Protein AF-A0A538HBT0-F1 (afdb_monomer)

Radius of gyration: 17.0 Å; Cα contacts (8 Å, |Δi|>4): 147; chains: 1; bounding box: 38×46×40 Å

pLDDT: mean 70.36, std 21.55, range [35.84, 96.38]

Mean predicted aligned error: 13.4 Å

Structure (mmCIF, N/CA/C/O backbone):
data_AF-A0A538HBT0-F1
#
_entry.id   AF-A0A538HBT0-F1
#
loop_
_atom_site.group_PDB
_atom_site.id
_atom_site.type_symbol
_atom_site.label_atom_id
_atom_site.label_alt_id
_atom_site.label_comp_id
_atom_site.label_asym_id
_atom_site.label_entity_id
_atom_site.label_seq_id
_atom_site.pdbx_PDB_ins_code
_atom_site.Cartn_x
_atom_site.Cartn_y
_atom_site.Cartn_z
_atom_site.occupancy
_atom_site.B_iso_or_equiv
_atom_site.auth_seq_id
_atom_site.auth_comp_id
_atom_site.auth_asym_id
_atom_site.auth_atom_id
_atom_site.pdbx_PDB_model_num
ATOM 1 N N . MET A 1 1 ? 8.352 -10.380 31.129 1.00 35.84 1 MET A N 1
ATOM 2 C CA . MET A 1 1 ? 7.053 -9.823 30.693 1.00 35.84 1 MET A CA 1
ATOM 3 C C . MET A 1 1 ? 7.168 -9.480 29.216 1.00 35.84 1 MET A C 1
ATOM 5 O O . MET A 1 1 ? 7.608 -8.389 28.883 1.00 35.84 1 MET A O 1
ATOM 9 N N . GLU A 1 2 ? 6.845 -10.435 28.345 1.00 42.34 2 GLU A N 1
ATOM 10 C CA . GLU A 1 2 ? 6.637 -10.185 26.916 1.00 42.34 2 GLU A CA 1
ATOM 11 C C . GLU A 1 2 ? 5.405 -9.296 26.743 1.00 42.34 2 GLU A C 1
ATOM 13 O O . GLU A 1 2 ? 4.325 -9.643 27.222 1.00 42.34 2 GLU A O 1
ATOM 18 N N . ARG A 1 3 ? 5.546 -8.158 26.061 1.00 38.44 3 ARG A N 1
ATOM 19 C CA . ARG A 1 3 ? 4.401 -7.464 25.476 1.00 38.44 3 ARG A CA 1
ATOM 20 C C . ARG A 1 3 ? 4.745 -6.951 24.085 1.00 38.44 3 ARG A C 1
ATOM 22 O O . ARG A 1 3 ? 5.524 -6.021 23.924 1.00 38.44 3 ARG A O 1
ATOM 29 N N . SER A 1 4 ? 4.069 -7.602 23.146 1.00 38.84 4 SER A N 1
ATOM 30 C CA . SER A 1 4 ? 3.627 -7.099 21.855 1.00 38.84 4 SER A CA 1
ATOM 31 C C . SER A 1 4 ? 4.668 -7.021 20.742 1.00 38.84 4 SER A C 1
ATOM 33 O O . SER A 1 4 ? 5.431 -6.075 20.585 1.00 38.84 4 SE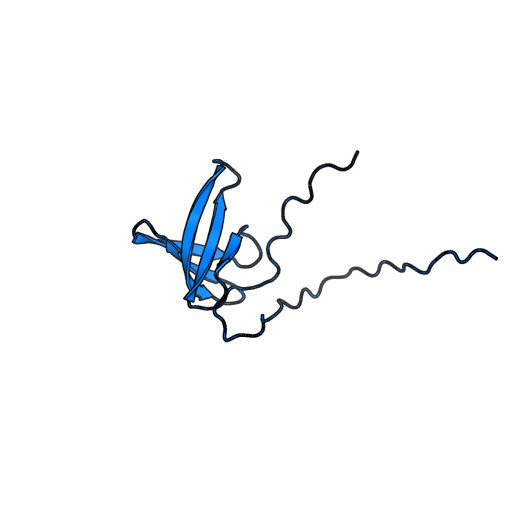R A O 1
ATOM 35 N N . ASN A 1 5 ? 4.584 -8.056 19.911 1.00 42.53 5 ASN A N 1
ATOM 36 C CA . ASN A 1 5 ? 5.093 -8.211 18.555 1.00 42.53 5 ASN A CA 1
ATOM 37 C C . ASN A 1 5 ? 4.409 -7.209 17.589 1.00 42.53 5 ASN A C 1
ATOM 39 O O . ASN A 1 5 ? 3.803 -7.595 16.588 1.00 42.53 5 ASN A O 1
ATOM 43 N N . ASP A 1 6 ? 4.411 -5.924 17.947 1.00 38.94 6 ASP A N 1
ATOM 44 C CA . ASP A 1 6 ? 3.896 -4.838 17.124 1.00 38.94 6 ASP A CA 1
ATOM 45 C C . ASP A 1 6 ? 4.953 -4.473 16.079 1.00 38.94 6 ASP A C 1
ATOM 47 O O . ASP A 1 6 ? 6.070 -4.080 16.403 1.00 38.94 6 ASP A O 1
ATOM 51 N N . ALA A 1 7 ? 4.563 -4.582 14.811 1.00 41.12 7 ALA A N 1
ATOM 52 C CA . ALA A 1 7 ? 5.347 -4.226 13.632 1.00 41.12 7 ALA A CA 1
ATOM 53 C C . ALA A 1 7 ? 6.469 -5.206 13.239 1.00 41.12 7 ALA A C 1
ATOM 55 O O . ALA A 1 7 ? 7.619 -4.820 13.037 1.00 41.12 7 ALA A O 1
ATOM 56 N N . LEU A 1 8 ? 6.085 -6.425 12.843 1.00 44.44 8 LEU A N 1
ATOM 57 C CA . LEU A 1 8 ? 6.612 -6.928 11.569 1.00 44.44 8 LEU A CA 1
ATOM 58 C C . LEU A 1 8 ? 6.102 -5.980 10.473 1.00 44.44 8 LEU A C 1
ATOM 60 O O . LEU A 1 8 ? 5.081 -6.236 9.835 1.00 44.44 8 LEU A O 1
ATOM 64 N N . ALA A 1 9 ? 6.755 -4.822 10.324 1.00 45.78 9 ALA A N 1
ATOM 65 C CA . ALA A 1 9 ? 6.611 -3.977 9.151 1.00 45.78 9 ALA A CA 1
ATOM 66 C C . ALA A 1 9 ? 6.811 -4.906 7.955 1.00 45.78 9 ALA A C 1
ATOM 68 O O . ALA A 1 9 ? 7.888 -5.481 7.797 1.00 45.78 9 ALA A O 1
ATOM 69 N N . ASN A 1 10 ? 5.723 -5.174 7.230 1.00 53.50 10 ASN A N 1
ATOM 70 C CA . ASN A 1 10 ? 5.655 -6.297 6.308 1.00 53.50 10 ASN A CA 1
ATOM 71 C C . ASN A 1 10 ? 6.850 -6.241 5.352 1.00 53.50 10 ASN A C 1
ATOM 73 O O . ASN A 1 10 ? 6.947 -5.345 4.516 1.00 53.50 10 ASN A O 1
ATOM 77 N N . ALA A 1 11 ? 7.750 -7.220 5.471 1.00 60.94 11 ALA A N 1
ATOM 78 C CA . ALA A 1 11 ? 8.936 -7.386 4.631 1.00 60.94 11 ALA A CA 1
ATOM 79 C C . ALA A 1 11 ? 8.584 -7.784 3.182 1.00 60.94 11 ALA A C 1
ATOM 81 O O . ALA A 1 11 ? 9.412 -8.323 2.449 1.00 60.94 11 ALA A O 1
ATOM 82 N N . TYR A 1 12 ? 7.333 -7.575 2.782 1.00 76.00 12 TYR A N 1
ATOM 83 C CA . TYR A 1 12 ? 6.750 -8.042 1.545 1.00 76.00 12 TYR A CA 1
ATOM 84 C C . TYR A 1 12 ? 6.045 -6.888 0.844 1.00 76.00 12 TYR A C 1
ATOM 86 O O . TYR A 1 12 ? 5.079 -6.341 1.371 1.00 76.00 12 TYR A O 1
ATOM 94 N N . ILE A 1 13 ? 6.532 -6.545 -0.350 1.00 85.50 13 ILE A N 1
ATOM 95 C CA . ILE A 1 13 ? 5.931 -5.524 -1.209 1.00 85.50 13 ILE A CA 1
ATOM 96 C C . ILE A 1 13 ? 4.698 -6.144 -1.875 1.00 85.50 13 ILE A C 1
ATOM 98 O O . ILE A 1 13 ? 4.840 -7.152 -2.573 1.00 85.50 13 ILE A O 1
ATOM 102 N N . PRO A 1 14 ? 3.500 -5.565 -1.697 1.00 88.62 14 PRO A N 1
ATOM 103 C CA . PRO A 1 14 ? 2.298 -6.086 -2.312 1.00 88.62 14 PRO A CA 1
ATOM 104 C C . PRO A 1 14 ? 2.371 -5.891 -3.825 1.00 88.62 14 PRO A C 1
ATOM 106 O O . PRO A 1 14 ? 2.937 -4.925 -4.331 1.00 88.62 14 PRO A O 1
ATOM 109 N N . SER A 1 15 ? 1.763 -6.799 -4.565 1.00 89.50 15 SER A N 1
ATOM 110 C CA . SER A 1 15 ? 1.665 -6.727 -6.015 1.00 89.50 15 SER A CA 1
ATOM 111 C C . SER A 1 15 ? 0.511 -5.827 -6.452 1.00 89.50 15 SER A C 1
ATOM 113 O O . SER A 1 15 ? -0.498 -5.662 -5.765 1.00 89.50 15 SER A O 1
ATOM 115 N N . ARG A 1 16 ? 0.621 -5.272 -7.662 1.00 91.00 16 ARG A N 1
ATOM 116 C CA . ARG A 1 16 ?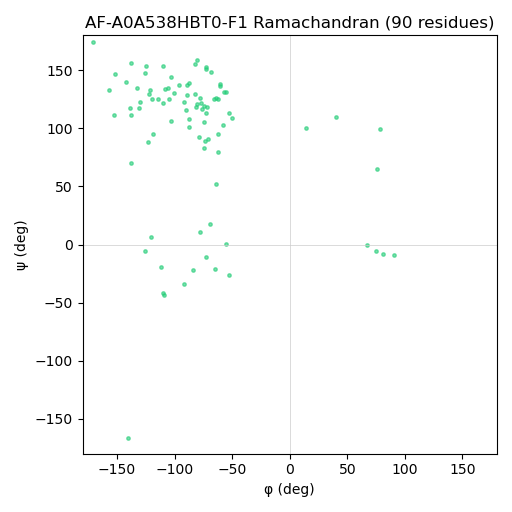 -0.481 -4.539 -8.293 1.00 91.00 16 ARG A CA 1
ATOM 117 C C . ARG A 1 16 ? -1.742 -5.409 -8.374 1.00 91.00 16 ARG A C 1
ATOM 119 O O . ARG A 1 16 ? -1.705 -6.532 -8.884 1.00 91.00 16 ARG A O 1
ATOM 126 N N . GLY A 1 17 ? -2.858 -4.836 -7.936 1.00 91.94 17 GLY A N 1
ATOM 127 C CA . GLY A 1 17 ? -4.172 -5.469 -7.867 1.00 91.94 17 GLY A CA 1
ATOM 128 C C . GLY A 1 17 ? -4.464 -6.172 -6.541 1.00 91.94 17 GLY A C 1
ATOM 129 O O . GLY A 1 17 ? -5.605 -6.557 -6.328 1.00 91.94 17 GLY A O 1
ATOM 130 N N . GLU A 1 18 ? -3.482 -6.326 -5.649 1.00 91.81 18 GLU A N 1
ATOM 131 C CA . GLU A 1 18 ? -3.730 -6.879 -4.314 1.00 91.81 18 GLU A CA 1
ATOM 132 C C . GLU A 1 18 ? -4.465 -5.877 -3.424 1.00 91.81 18 GLU A C 1
ATOM 134 O O . GLU A 1 18 ? -4.325 -4.655 -3.572 1.00 91.81 18 GLU A O 1
ATOM 139 N N . ARG A 1 19 ? -5.250 -6.402 -2.481 1.00 94.06 19 ARG A N 1
ATOM 140 C CA . ARG A 1 19 ? -6.018 -5.591 -1.536 1.00 94.06 19 ARG A CA 1
ATOM 141 C C . ARG A 1 19 ? -5.288 -5.540 -0.206 1.00 94.06 19 ARG A C 1
ATOM 143 O O . ARG A 1 19 ? -4.899 -6.576 0.339 1.00 94.06 19 ARG A O 1
ATOM 150 N N . ILE A 1 20 ? -5.121 -4.335 0.327 1.00 91.81 20 ILE A N 1
ATOM 151 C CA . ILE A 1 20 ? -4.417 -4.111 1.588 1.00 91.81 20 ILE A CA 1
ATOM 152 C C . ILE A 1 20 ? -5.281 -3.343 2.585 1.00 91.81 20 ILE A C 1
ATOM 154 O O . ILE A 1 20 ? -6.164 -2.567 2.218 1.00 91.81 20 ILE A O 1
ATOM 158 N N . GLU A 1 21 ? -4.988 -3.552 3.859 1.00 91.69 21 GLU A N 1
ATOM 159 C CA . GLU A 1 21 ? -5.516 -2.815 4.995 1.00 91.69 21 GLU A CA 1
ATOM 160 C C . GLU A 1 21 ? -4.374 -2.043 5.660 1.00 91.69 21 GLU A C 1
ATOM 162 O O . GLU A 1 21 ? -3.346 -2.610 6.029 1.00 91.69 21 GLU A O 1
ATOM 167 N N . LEU A 1 22 ? -4.553 -0.734 5.797 1.00 87.69 22 LEU A N 1
ATOM 168 C CA . LEU A 1 22 ? -3.633 0.174 6.461 1.00 87.69 22 LEU A CA 1
ATOM 169 C C . LEU A 1 22 ? -4.021 0.298 7.926 1.00 87.69 22 LEU A C 1
ATOM 171 O O . LEU A 1 22 ? -5.139 0.718 8.241 1.00 87.69 22 LEU A O 1
ATOM 175 N N . ALA A 1 23 ? -3.081 -0.019 8.812 1.00 76.19 23 ALA A N 1
ATOM 176 C CA . ALA A 1 23 ? -3.232 0.229 10.235 1.00 76.19 23 ALA A CA 1
ATOM 177 C C . ALA A 1 23 ? -2.736 1.648 10.534 1.00 76.19 23 ALA A C 1
ATOM 179 O O . ALA A 1 23 ? -1.533 1.892 10.612 1.00 76.19 23 ALA A O 1
ATOM 180 N N . LYS A 1 24 ? -3.649 2.615 10.693 1.00 70.12 24 LYS A N 1
ATOM 181 C CA . LYS A 1 24 ? -3.264 3.925 11.232 1.00 70.12 24 LYS A CA 1
ATOM 182 C C . LYS A 1 24 ? -3.125 3.807 12.746 1.00 70.12 24 LYS A C 1
ATOM 184 O O . LYS A 1 24 ? -4.101 3.985 13.474 1.00 70.12 24 LYS A O 1
ATOM 189 N N . SER A 1 25 ? -1.905 3.519 13.204 1.00 58.59 25 SER A N 1
ATOM 190 C CA . SER A 1 25 ? -1.577 3.274 14.617 1.00 58.59 25 SER A CA 1
ATOM 191 C C . SER A 1 25 ? -2.045 4.379 15.571 1.00 58.59 25 SER A C 1
ATOM 193 O O . SER A 1 25 ? -2.314 4.099 16.729 1.00 58.59 25 SER A O 1
ATOM 195 N N . ALA A 1 26 ? -2.189 5.621 15.094 1.00 61.28 26 ALA A N 1
ATOM 196 C CA . ALA A 1 26 ? -2.583 6.758 15.927 1.00 61.28 26 ALA A CA 1
ATOM 197 C C . ALA A 1 26 ? -4.101 6.916 16.139 1.00 61.28 26 ALA A C 1
ATOM 199 O O . ALA A 1 26 ? -4.508 7.578 17.085 1.00 61.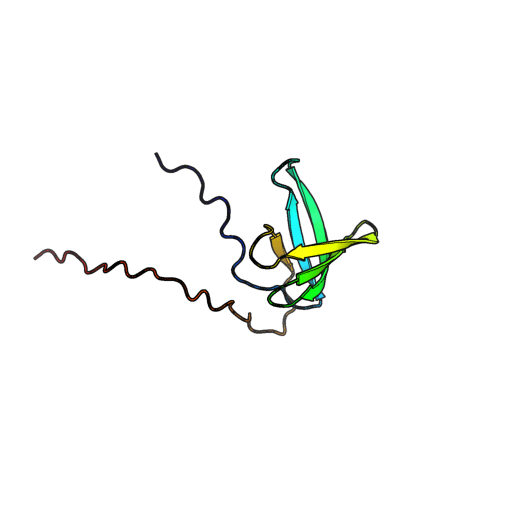28 26 ALA A O 1
ATOM 200 N N . THR A 1 27 ? -4.948 6.359 15.267 1.00 65.56 27 THR A N 1
ATOM 201 C CA . THR A 1 27 ? -6.406 6.600 15.319 1.00 65.56 27 THR A CA 1
ATOM 202 C C . THR A 1 27 ? -7.242 5.327 15.390 1.00 65.56 27 THR A C 1
ATOM 204 O O . THR A 1 27 ? -8.463 5.413 15.474 1.00 65.56 27 THR A O 1
ATOM 207 N N . GLY A 1 28 ? -6.626 4.142 15.294 1.00 68.12 28 GLY A N 1
ATOM 208 C CA . GLY A 1 28 ? -7.341 2.859 15.231 1.00 68.12 28 GLY A CA 1
ATOM 209 C C . GLY A 1 28 ? -8.161 2.662 13.948 1.00 68.12 28 GLY A C 1
ATOM 210 O O . GLY A 1 28 ? -8.766 1.609 13.749 1.00 68.12 28 GLY A O 1
ATOM 211 N N . VAL A 1 29 ? -8.163 3.648 13.046 1.00 71.94 29 VAL A N 1
ATOM 212 C CA . VAL A 1 29 ? -8.901 3.593 11.788 1.00 71.94 29 VAL A CA 1
ATOM 213 C C . VAL A 1 29 ? -8.178 2.665 10.821 1.00 71.94 29 VAL A C 1
ATOM 215 O O . VAL A 1 29 ? -7.042 2.919 10.410 1.00 71.94 29 VAL A O 1
ATOM 218 N N . ARG A 1 30 ? -8.876 1.602 10.424 1.00 80.12 30 ARG A N 1
ATOM 219 C CA . ARG A 1 30 ? -8.444 0.677 9.378 1.00 80.12 30 ARG A CA 1
ATOM 220 C C . ARG A 1 30 ? -8.960 1.171 8.040 1.00 80.12 30 ARG A C 1
ATOM 222 O O . ARG A 1 30 ? -10.167 1.235 7.823 1.00 80.12 30 ARG A O 1
ATOM 229 N N . VAL A 1 31 ? -8.046 1.540 7.150 1.00 87.50 31 VAL A N 1
ATOM 230 C CA . VAL A 1 31 ? -8.401 1.993 5.800 1.00 87.50 31 VAL A CA 1
ATOM 231 C C . VAL A 1 31 ? -8.006 0.919 4.807 1.00 87.50 31 VAL A C 1
ATOM 233 O O . VAL A 1 31 ? -6.901 0.391 4.880 1.00 87.50 31 VAL A O 1
ATOM 236 N N . ARG A 1 32 ? -8.895 0.597 3.873 1.00 92.94 32 ARG A N 1
ATOM 237 C CA . ARG A 1 32 ? -8.661 -0.425 2.854 1.00 92.94 32 ARG A CA 1
ATOM 238 C C . ARG A 1 32 ? -8.507 0.193 1.477 1.00 92.94 32 ARG A C 1
ATOM 240 O O . ARG A 1 32 ? -9.014 1.286 1.206 1.00 92.94 32 ARG A O 1
ATOM 247 N N . GLY A 1 33 ? -7.786 -0.514 0.621 1.00 94.12 33 GLY A N 1
ATOM 248 C CA . GLY A 1 33 ? -7.613 -0.116 -0.762 1.00 94.12 33 GLY A CA 1
ATOM 249 C C . GLY A 1 33 ? -6.929 -1.173 -1.610 1.00 94.12 33 GLY A C 1
ATOM 250 O O . GLY A 1 33 ? -6.471 -2.204 -1.117 1.00 94.12 33 GLY A O 1
ATOM 251 N N . THR A 1 34 ? -6.866 -0.885 -2.902 1.00 95.81 34 THR A N 1
ATOM 252 C CA . THR A 1 34 ? -6.249 -1.737 -3.918 1.00 95.81 34 THR A CA 1
ATOM 253 C C . THR A 1 34 ? -4.921 -1.137 -4.352 1.00 95.81 34 THR A C 1
ATOM 255 O O . THR A 1 34 ? -4.830 0.064 -4.621 1.00 95.81 34 THR A O 1
ATOM 258 N N . VAL A 1 35 ? -3.886 -1.964 -4.442 1.00 94.19 35 VAL A N 1
ATOM 259 C CA . VAL A 1 35 ? -2.557 -1.536 -4.880 1.00 94.19 35 VAL A CA 1
ATOM 260 C C . VAL A 1 35 ? -2.580 -1.253 -6.375 1.00 94.19 35 VAL A C 1
ATOM 262 O O . VAL A 1 35 ? -2.839 -2.133 -7.195 1.00 94.19 35 VAL A O 1
ATOM 265 N N . PHE A 1 36 ? -2.295 -0.0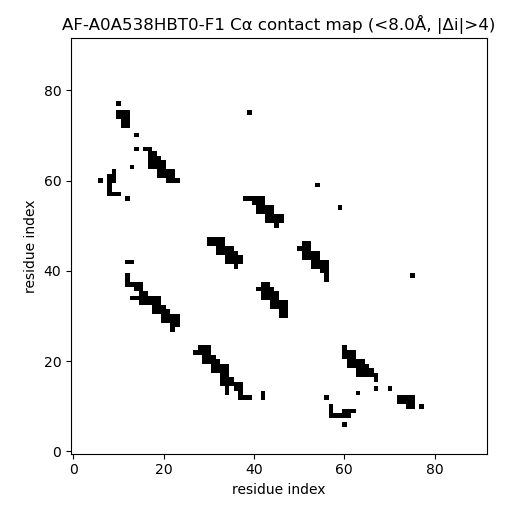09 -6.742 1.00 94.31 36 PHE A N 1
ATOM 266 C CA . PHE A 1 36 ? -2.211 0.426 -8.131 1.00 94.31 36 PHE A CA 1
ATOM 267 C C . PHE A 1 36 ? -0.781 0.323 -8.678 1.00 94.31 36 PHE A C 1
ATOM 269 O O . PHE A 1 36 ? -0.592 -0.008 -9.848 1.00 94.31 36 PHE A O 1
ATOM 276 N N . TYR A 1 37 ? 0.217 0.557 -7.825 1.00 92.69 37 TYR A N 1
ATOM 277 C CA . TYR A 1 37 ? 1.645 0.462 -8.131 1.00 92.69 37 TYR A CA 1
ATOM 278 C C . TYR A 1 37 ? 2.421 0.115 -6.858 1.00 92.69 37 TYR A C 1
ATOM 280 O O . TYR A 1 37 ? 2.020 0.544 -5.776 1.00 92.69 37 TYR A O 1
ATOM 288 N N . ALA A 1 38 ? 3.512 -0.640 -6.973 1.00 90.88 38 ALA A N 1
ATOM 289 C CA . ALA A 1 38 ? 4.370 -0.960 -5.840 1.00 90.88 38 ALA A CA 1
ATOM 290 C C . ALA A 1 38 ? 5.793 -1.322 -6.281 1.00 90.88 38 ALA A C 1
ATOM 292 O O . ALA A 1 38 ? 5.978 -2.150 -7.176 1.00 90.88 38 ALA A O 1
ATOM 293 N N . ASP A 1 39 ? 6.778 -0.734 -5.609 1.00 88.69 39 ASP A N 1
ATOM 294 C CA . ASP A 1 39 ? 8.194 -1.082 -5.701 1.00 88.69 39 ASP A CA 1
ATOM 295 C C . ASP A 1 39 ? 8.869 -1.019 -4.312 1.00 88.69 39 ASP A C 1
ATOM 297 O O . ASP A 1 39 ? 8.203 -0.999 -3.274 1.00 88.69 39 ASP A O 1
ATOM 301 N N . GLN A 1 40 ? 10.205 -1.040 -4.285 1.00 85.25 40 GLN A N 1
ATOM 302 C CA . GLN A 1 40 ? 11.004 -1.006 -3.054 1.00 85.25 40 GLN A CA 1
ATOM 303 C C . GLN A 1 40 ? 11.032 0.361 -2.352 1.00 85.25 40 GLN A C 1
ATOM 305 O O . GLN A 1 40 ? 11.506 0.449 -1.223 1.00 85.25 40 GLN A O 1
ATOM 310 N N . LEU A 1 41 ? 10.547 1.424 -2.993 1.00 87.50 41 LEU A N 1
ATOM 311 C CA . LEU A 1 41 ? 10.551 2.791 -2.476 1.00 87.50 41 LEU A CA 1
ATOM 312 C C . LEU A 1 41 ? 9.138 3.255 -2.113 1.00 87.50 41 LEU A C 1
ATOM 314 O O . LEU A 1 41 ? 8.931 3.867 -1.061 1.00 87.50 41 LEU A O 1
ATOM 318 N N . GLN A 1 42 ? 8.164 2.964 -2.973 1.00 90.31 42 GLN A N 1
ATOM 319 C CA . GLN A 1 42 ? 6.825 3.522 -2.927 1.00 90.31 42 GLN A CA 1
ATOM 320 C C . GLN A 1 42 ? 5.751 2.494 -3.294 1.00 90.31 42 GLN A C 1
ATOM 322 O O . GLN A 1 42 ? 5.853 1.735 -4.255 1.00 90.31 42 GLN A O 1
ATOM 327 N N . ILE A 1 43 ? 4.647 2.546 -2.552 1.00 91.44 43 ILE A N 1
ATOM 328 C CA . ILE A 1 43 ? 3.416 1.812 -2.829 1.00 91.44 43 ILE A CA 1
ATOM 329 C C . ILE A 1 43 ? 2.302 2.841 -3.025 1.00 91.44 43 ILE A C 1
ATOM 331 O O . ILE A 1 43 ? 2.075 3.696 -2.170 1.00 91.44 43 ILE A O 1
ATOM 335 N N . LEU A 1 44 ? 1.606 2.780 -4.158 1.00 94.75 44 LEU A N 1
ATOM 336 C CA . LEU A 1 44 ? 0.439 3.609 -4.452 1.00 94.75 44 LEU A CA 1
ATOM 337 C C . LEU A 1 44 ? -0.825 2.771 -4.332 1.00 94.75 44 LEU A C 1
ATOM 339 O O . LEU A 1 44 ? -0.984 1.746 -4.997 1.00 94.75 44 LEU A O 1
ATOM 343 N N . VAL A 1 45 ? -1.747 3.249 -3.508 1.00 94.69 45 VAL A N 1
ATOM 344 C CA . VAL A 1 45 ? -2.980 2.552 -3.158 1.00 94.69 45 VAL A CA 1
ATOM 345 C C . VAL A 1 45 ? -4.165 3.428 -3.521 1.00 94.69 45 VAL A C 1
ATOM 347 O O . VAL A 1 45 ? -4.226 4.595 -3.132 1.00 94.69 45 VAL A O 1
ATOM 350 N N . LYS A 1 46 ? -5.132 2.860 -4.239 1.00 96.38 46 LYS A N 1
ATOM 351 C CA . LYS A 1 46 ? -6.456 3.452 -4.414 1.00 96.38 46 LYS A CA 1
ATOM 352 C C . LYS A 1 46 ? -7.328 2.987 -3.254 1.00 96.38 46 LYS A C 1
ATOM 354 O O . LYS A 1 46 ? -7.667 1.810 -3.167 1.00 96.38 46 LYS A O 1
ATOM 359 N N . LEU A 1 47 ? -7.624 3.897 -2.338 1.00 93.88 47 LEU A N 1
ATOM 360 C CA . LEU A 1 47 ? -8.457 3.633 -1.174 1.00 93.88 47 LEU A CA 1
ATOM 361 C C . LEU A 1 47 ? -9.923 3.489 -1.592 1.00 93.88 47 LEU A C 1
ATOM 363 O O . LEU A 1 47 ? -10.366 4.104 -2.565 1.00 93.88 47 LEU A O 1
ATOM 367 N N . ASP A 1 48 ? -10.689 2.731 -0.812 1.00 92.06 48 ASP A N 1
ATOM 368 C CA . ASP A 1 48 ? -12.109 2.479 -1.098 1.00 92.06 48 ASP A CA 1
ATOM 369 C C . ASP A 1 48 ? -12.971 3.755 -1.026 1.00 92.06 48 ASP A C 1
ATOM 371 O O . ASP A 1 48 ? -14.023 3.836 -1.647 1.00 92.06 48 ASP A O 1
ATOM 375 N N . ASN A 1 49 ? -12.500 4.794 -0.329 1.00 88.50 49 ASN A N 1
ATOM 376 C CA . ASN A 1 49 ? -13.141 6.115 -0.295 1.00 88.50 49 ASN A CA 1
ATOM 377 C C . ASN A 1 49 ? -12.862 6.970 -1.551 1.00 88.50 49 ASN A C 1
ATOM 379 O O . ASN A 1 49 ? -13.089 8.178 -1.543 1.00 88.50 49 ASN A O 1
ATOM 383 N N . GLY A 1 50 ? -12.290 6.376 -2.600 1.00 90.50 50 GLY A N 1
ATOM 384 C CA . GLY A 1 50 ? -11.977 7.042 -3.862 1.00 90.50 50 GLY A CA 1
ATOM 385 C C . GLY A 1 50 ? -10.680 7.856 -3.856 1.00 90.50 50 GLY A C 1
ATOM 386 O O . GLY A 1 50 ? -10.230 8.277 -4.925 1.00 90.50 50 GLY A O 1
ATOM 387 N N . ARG A 1 51 ? -10.024 8.051 -2.707 1.00 91.81 51 ARG A N 1
ATOM 388 C CA . ARG A 1 51 ? -8.736 8.759 -2.628 1.00 91.81 51 ARG A CA 1
ATOM 389 C C . ARG A 1 51 ? -7.576 7.848 -3.014 1.00 91.81 51 ARG A C 1
ATOM 391 O O . ARG A 1 51 ? -7.664 6.628 -2.926 1.00 91.81 51 ARG A O 1
ATOM 398 N N . SER A 1 52 ? -6.462 8.453 -3.398 1.00 92.94 52 SER A N 1
ATOM 399 C CA . SER A 1 52 ? -5.191 7.748 -3.557 1.00 92.94 52 SER A CA 1
ATOM 400 C C . SER A 1 52 ? -4.286 8.051 -2.369 1.00 92.94 52 SER A C 1
ATOM 402 O O . SER A 1 52 ? -4.292 9.170 -1.851 1.00 92.94 52 SER A O 1
ATOM 404 N N . GLN A 1 53 ? -3.507 7.066 -1.939 1.00 91.44 53 GLN A N 1
ATOM 405 C CA . GLN A 1 53 ? -2.520 7.222 -0.881 1.00 91.44 53 GLN A CA 1
ATOM 406 C C . GLN A 1 53 ? -1.191 6.610 -1.314 1.00 91.44 53 GLN A C 1
ATOM 408 O O . GLN A 1 53 ? -1.149 5.505 -1.852 1.00 91.44 53 GLN A O 1
ATOM 413 N N . SER A 1 54 ? -0.114 7.350 -1.067 1.00 91.62 54 SER A N 1
ATOM 414 C CA . SER A 1 54 ? 1.249 6.860 -1.209 1.00 91.62 54 SER A CA 1
ATOM 415 C C . SER A 1 54 ? 1.767 6.388 0.142 1.00 91.62 54 SER A C 1
ATOM 417 O O . SER A 1 54 ? 1.526 7.050 1.152 1.00 91.62 54 SER A O 1
ATOM 419 N N . LEU A 1 55 ? 2.454 5.251 0.137 1.00 88.69 55 LEU A N 1
ATOM 420 C CA . LEU A 1 55 ? 3.105 4.655 1.293 1.00 88.69 55 LEU A CA 1
ATOM 421 C C . LEU A 1 55 ? 4.574 4.414 0.963 1.00 88.69 55 LEU A C 1
ATOM 423 O O . LEU A 1 55 ? 4.888 4.082 -0.184 1.00 88.69 55 LEU A O 1
ATOM 427 N N . ARG A 1 56 ? 5.470 4.519 1.945 1.00 85.94 56 ARG A N 1
ATOM 428 C CA . ARG A 1 56 ? 6.854 4.066 1.784 1.00 85.94 56 ARG A CA 1
ATOM 429 C C . ARG A 1 56 ? 6.977 2.597 2.175 1.00 85.94 56 ARG A C 1
ATOM 431 O O . ARG A 1 56 ? 6.562 2.174 3.258 1.00 85.94 56 ARG A O 1
ATOM 438 N N . ALA A 1 57 ? 7.576 1.810 1.287 1.00 81.19 57 ALA A N 1
ATOM 439 C CA . ALA A 1 57 ? 7.837 0.404 1.560 1.00 81.19 57 ALA A CA 1
ATOM 440 C C . ALA A 1 57 ? 8.756 0.259 2.791 1.00 81.19 57 ALA A C 1
ATOM 442 O O . ALA A 1 57 ? 9.712 1.015 2.961 1.00 81.19 57 ALA A O 1
ATOM 443 N N . GLY A 1 58 ? 8.429 -0.678 3.685 1.00 76.88 58 GLY A N 1
ATOM 444 C CA . GLY A 1 58 ? 9.199 -0.953 4.905 1.00 76.88 58 GLY A CA 1
ATOM 445 C C . GLY A 1 58 ? 9.049 0.060 6.050 1.00 76.88 58 GLY A C 1
ATOM 446 O O . GLY A 1 58 ? 9.578 -0.194 7.129 1.00 76.88 58 GLY A O 1
ATOM 447 N N . ARG A 1 59 ? 8.330 1.180 5.863 1.00 78.19 59 ARG A N 1
ATOM 448 C CA . ARG A 1 59 ? 8.103 2.186 6.920 1.00 78.19 59 ARG A CA 1
ATOM 449 C C . ARG A 1 59 ? 6.659 2.215 7.411 1.00 78.19 59 ARG A C 1
ATOM 451 O O . ARG A 1 59 ? 6.430 2.324 8.613 1.00 78.19 59 ARG A O 1
ATOM 458 N N . GLU A 1 60 ? 5.689 2.124 6.506 1.00 79.88 60 GLU A N 1
ATOM 459 C CA . GLU A 1 60 ? 4.278 2.064 6.881 1.00 79.88 60 GLU A CA 1
ATOM 460 C C . GLU A 1 60 ? 3.809 0.632 7.152 1.00 79.88 60 GLU A C 1
ATOM 462 O O . GLU A 1 60 ? 4.109 -0.302 6.408 1.00 79.88 60 GLU A O 1
ATO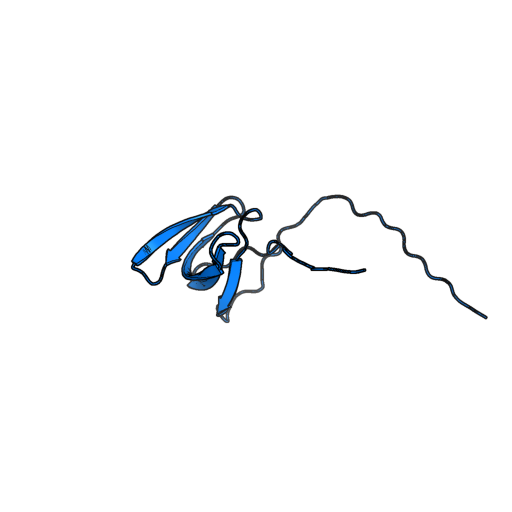M 467 N N . ALA A 1 61 ? 3.001 0.476 8.202 1.00 80.56 61 ALA A N 1
ATOM 468 C CA . ALA A 1 61 ? 2.349 -0.784 8.523 1.00 80.56 61 ALA A CA 1
ATOM 469 C C . ALA A 1 61 ? 1.089 -0.976 7.664 1.00 80.56 61 ALA A C 1
ATOM 471 O O . ALA A 1 61 ? 0.115 -0.222 7.751 1.00 80.56 61 ALA A O 1
ATOM 472 N N . TYR A 1 62 ? 1.096 -2.030 6.857 1.00 85.62 62 TYR A N 1
ATOM 473 C CA . TYR A 1 62 ? -0.066 -2.505 6.115 1.00 85.62 62 TYR A CA 1
ATOM 474 C C . TYR A 1 62 ? -0.133 -4.022 6.178 1.00 85.62 62 TYR A C 1
ATOM 476 O O . TYR A 1 62 ? 0.885 -4.688 6.353 1.00 85.62 62 TYR A O 1
ATOM 484 N N . ARG A 1 63 ? -1.328 -4.575 5.997 1.00 86.81 63 ARG A N 1
ATOM 485 C CA . ARG A 1 63 ? -1.578 -6.011 5.888 1.00 86.81 63 ARG A CA 1
ATOM 486 C C . ARG A 1 63 ? -2.240 -6.305 4.554 1.00 86.81 63 ARG A C 1
ATOM 488 O O . ARG A 1 63 ? -3.208 -5.646 4.197 1.00 86.81 63 ARG A O 1
ATOM 495 N N . ILE A 1 64 ? -1.756 -7.309 3.839 1.00 88.25 64 ILE A N 1
ATOM 496 C CA . ILE A 1 64 ? -2.431 -7.799 2.635 1.00 88.25 64 ILE A CA 1
ATOM 497 C C . ILE A 1 64 ? -3.604 -8.669 3.077 1.00 88.25 64 ILE A C 1
ATOM 499 O O . ILE A 1 64 ? -3.437 -9.570 3.899 1.00 88.25 64 ILE A O 1
ATOM 503 N N . ILE A 1 65 ? -4.794 -8.344 2.583 1.00 90.00 65 ILE A N 1
ATOM 504 C CA . ILE A 1 65 ? -6.049 -9.020 2.933 1.00 90.00 65 ILE A CA 1
ATOM 505 C C . ILE A 1 65 ? -6.623 -9.813 1.759 1.00 90.00 65 ILE A C 1
ATOM 507 O O . ILE A 1 65 ? -7.411 -10.727 1.978 1.00 90.00 65 ILE A O 1
ATOM 511 N N . GLU A 1 66 ? -6.199 -9.509 0.531 1.00 89.00 66 GLU A N 1
ATOM 512 C CA . GLU A 1 66 ? -6.545 -10.286 -0.654 1.00 89.00 66 GLU A CA 1
ATOM 513 C C . GLU A 1 66 ? -5.323 -10.418 -1.558 1.00 89.00 66 GLU A C 1
ATOM 515 O O . GLU A 1 66 ? -4.786 -9.425 -2.059 1.00 89.00 66 GLU A O 1
ATOM 520 N N . TYR A 1 67 ? -4.887 -11.662 -1.741 1.00 80.88 67 TYR A N 1
ATOM 521 C CA . TYR A 1 67 ? -3.751 -12.009 -2.584 1.00 80.88 67 TYR A CA 1
ATOM 522 C C . TYR A 1 67 ? -4.213 -12.248 -4.012 1.00 80.88 67 TYR A C 1
ATOM 524 O O . TYR A 1 67 ? -5.193 -12.960 -4.262 1.00 80.88 67 TYR A O 1
ATOM 532 N N . ARG A 1 68 ? -3.45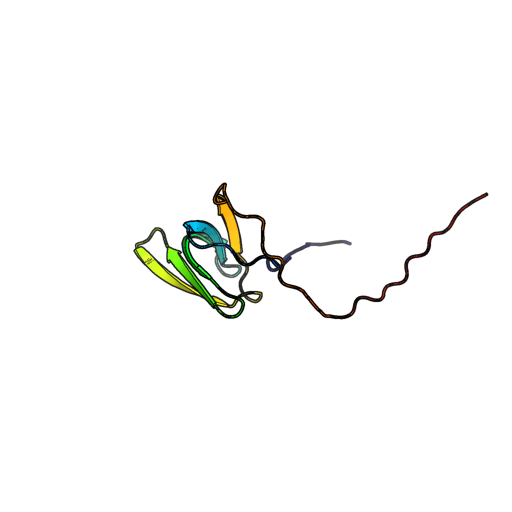9 -11.723 -4.975 1.00 76.25 68 ARG A N 1
ATOM 533 C CA . ARG A 1 68 ? -3.704 -12.039 -6.378 1.00 76.25 68 ARG A CA 1
ATOM 534 C C . ARG A 1 68 ? -3.168 -13.448 -6.639 1.00 76.25 68 ARG A C 1
ATOM 536 O O . ARG A 1 68 ? -1.969 -13.679 -6.533 1.00 76.25 68 ARG A O 1
ATOM 543 N N . ARG A 1 69 ? -4.052 -14.387 -7.000 1.00 59.19 69 ARG A N 1
ATOM 544 C CA . ARG A 1 69 ? -3.801 -15.846 -7.117 1.00 59.19 69 ARG A CA 1
ATOM 545 C C . ARG A 1 69 ? -2.649 -16.294 -8.043 1.00 59.19 69 ARG A C 1
ATOM 547 O O . ARG A 1 69 ? -2.425 -17.491 -8.166 1.00 59.19 69 ARG A O 1
ATOM 554 N N . THR A 1 70 ? -1.916 -15.395 -8.693 1.00 50.31 70 THR A N 1
ATOM 555 C CA . THR A 1 70 ? -0.948 -15.736 -9.748 1.00 50.31 70 THR A CA 1
ATOM 556 C C . THR A 1 70 ? 0.503 -15.327 -9.495 1.00 50.31 70 THR A C 1
ATOM 558 O O . THR A 1 70 ? 1.319 -15.527 -10.388 1.00 50.31 70 THR A O 1
ATOM 561 N N . HIS A 1 71 ? 0.887 -14.810 -8.323 1.00 47.50 71 HIS A N 1
ATOM 562 C CA . HIS A 1 71 ? 2.276 -14.376 -8.114 1.00 47.50 71 HIS A CA 1
ATOM 563 C C . HIS A 1 71 ? 2.921 -14.916 -6.834 1.00 47.50 71 HIS A C 1
ATOM 565 O O . HIS A 1 71 ? 2.457 -14.670 -5.725 1.00 47.50 71 HIS A O 1
ATOM 571 N N . ARG A 1 72 ? 4.050 -15.624 -7.007 1.00 49.16 72 ARG A N 1
ATOM 572 C CA . ARG A 1 72 ? 4.998 -15.927 -5.927 1.00 49.16 72 ARG A CA 1
ATOM 573 C C . ARG A 1 72 ? 5.456 -14.601 -5.295 1.00 49.16 72 ARG A C 1
ATOM 575 O O . ARG A 1 72 ? 5.866 -13.710 -6.046 1.00 49.16 72 ARG A O 1
ATOM 582 N N . PRO A 1 73 ? 5.426 -14.464 -3.961 1.00 49.19 73 PRO A N 1
ATOM 583 C CA . PRO A 1 73 ? 5.825 -13.232 -3.298 1.00 49.19 73 PRO A CA 1
ATOM 584 C C . PRO A 1 73 ? 7.307 -12.922 -3.562 1.00 49.19 73 PRO A C 1
ATOM 586 O O . PRO A 1 73 ? 8.175 -13.758 -3.311 1.00 49.19 73 PRO A O 1
ATOM 589 N N . ARG A 1 74 ? 7.617 -11.720 -4.073 1.00 52.69 74 ARG A N 1
ATOM 590 C CA . ARG A 1 74 ? 8.989 -11.189 -4.099 1.00 52.69 74 ARG A CA 1
ATOM 591 C C . ARG A 1 74 ? 9.366 -10.749 -2.683 1.00 52.69 74 ARG A C 1
ATOM 593 O O . ARG A 1 74 ? 8.869 -9.732 -2.204 1.00 52.69 74 ARG A O 1
ATOM 600 N N . LEU A 1 75 ? 10.211 -11.533 -2.012 1.00 54.97 75 LEU A N 1
ATOM 601 C CA . LEU A 1 75 ? 10.809 -11.138 -0.736 1.00 54.97 75 LEU A CA 1
ATOM 602 C C . LEU A 1 75 ? 11.633 -9.859 -0.918 1.00 54.97 75 LEU A C 1
ATOM 604 O O . LEU A 1 75 ? 12.399 -9.741 -1.875 1.00 54.97 75 LEU A O 1
ATOM 608 N N . ILE A 1 76 ? 11.522 -8.932 0.032 1.00 51.59 76 ILE A N 1
ATOM 609 C CA . ILE A 1 76 ? 12.542 -7.904 0.220 1.00 51.59 76 ILE A CA 1
ATOM 610 C C . ILE A 1 76 ? 13.749 -8.618 0.845 1.00 51.59 76 ILE A C 1
ATOM 612 O O . ILE A 1 76 ? 13.653 -9.098 1.975 1.00 51.59 76 ILE A O 1
ATOM 616 N N . GLU A 1 77 ? 14.873 -8.724 0.130 1.00 46.62 77 GLU A N 1
ATOM 617 C CA . GLU A 1 77 ? 16.149 -9.120 0.739 1.00 46.62 77 GLU A CA 1
ATOM 618 C C . GLU A 1 77 ? 16.538 -8.067 1.786 1.00 46.62 77 GLU A C 1
ATOM 620 O O . GLU A 1 77 ? 17.134 -7.033 1.486 1.00 46.62 77 GLU A O 1
ATOM 625 N N . GLN A 1 78 ? 16.188 -8.327 3.044 1.00 44.84 78 GLN A N 1
ATOM 626 C CA . GLN A 1 78 ? 16.731 -7.609 4.188 1.00 44.84 78 GLN A CA 1
ATOM 627 C C . GLN A 1 78 ? 18.168 -8.081 4.420 1.00 44.84 78 GLN A C 1
ATOM 629 O O . GLN A 1 78 ? 18.436 -8.939 5.256 1.00 44.84 78 GLN A O 1
ATOM 634 N N . ARG A 1 79 ? 19.131 -7.514 3.691 1.00 45.50 79 ARG A N 1
ATOM 635 C CA . ARG A 1 79 ? 20.529 -7.571 4.126 1.00 45.50 79 ARG A CA 1
ATOM 636 C C . ARG A 1 79 ? 20.719 -6.621 5.307 1.00 45.50 79 ARG A C 1
ATOM 638 O O . ARG A 1 79 ? 21.091 -5.465 5.129 1.00 45.50 79 ARG A O 1
ATOM 645 N N . ARG A 1 80 ? 20.498 -7.121 6.525 1.00 42.19 80 ARG A N 1
ATOM 646 C CA . ARG A 1 80 ? 21.168 -6.596 7.720 1.00 42.19 80 ARG A CA 1
ATOM 647 C C . ARG A 1 80 ? 21.305 -7.670 8.800 1.00 42.19 80 ARG A C 1
ATOM 649 O O . ARG A 1 80 ? 20.319 -8.113 9.367 1.00 42.19 80 ARG A O 1
ATOM 656 N N . ALA A 1 81 ? 22.563 -8.054 9.013 1.00 40.09 81 ALA A N 1
ATOM 657 C CA . ALA A 1 81 ? 23.178 -8.597 10.222 1.00 40.09 81 ALA A CA 1
ATOM 658 C C . ALA A 1 81 ? 22.230 -9.080 11.337 1.00 40.09 81 ALA A C 1
ATOM 660 O O . ALA A 1 81 ? 21.787 -8.297 12.172 1.00 40.09 81 ALA A O 1
ATOM 661 N N . ALA A 1 82 ? 22.032 -10.392 11.403 1.00 37.31 82 ALA A N 1
ATOM 662 C CA . ALA A 1 82 ? 21.697 -11.089 12.638 1.00 37.31 82 ALA A CA 1
ATOM 663 C C . ALA A 1 82 ? 22.508 -12.388 12.668 1.00 37.31 82 ALA A C 1
ATOM 665 O O . ALA A 1 82 ? 21.991 -13.484 12.471 1.00 37.31 82 ALA A O 1
ATOM 666 N N . GLU A 1 83 ? 23.820 -12.245 12.856 1.00 40.56 83 GLU A N 1
ATOM 667 C CA . GLU A 1 83 ? 24.642 -13.334 13.366 1.00 40.56 83 GLU A CA 1
ATOM 668 C C . GLU A 1 83 ? 24.267 -13.501 14.842 1.00 40.56 83 GLU A C 1
ATOM 670 O O . GLU A 1 83 ? 24.773 -12.810 15.720 1.00 40.56 83 GLU A O 1
ATOM 675 N N . VAL A 1 84 ? 23.286 -14.360 15.105 1.00 40.88 84 VAL A N 1
ATOM 676 C CA . VAL A 1 84 ? 23.055 -14.901 16.442 1.00 40.88 84 VAL A CA 1
ATOM 677 C C . VAL A 1 84 ? 23.237 -16.399 16.309 1.00 40.88 84 VAL A C 1
ATOM 679 O O . VAL A 1 84 ? 22.350 -17.132 15.875 1.00 40.88 84 VAL A O 1
ATOM 682 N N . VAL A 1 85 ? 24.457 -16.823 16.619 1.00 42.44 85 VAL A N 1
ATOM 683 C CA . VAL A 1 85 ? 24.846 -18.219 16.771 1.00 42.44 85 VAL A CA 1
ATOM 684 C C . VAL A 1 85 ? 23.963 -18.832 17.857 1.00 42.44 85 VAL A C 1
ATOM 686 O O . VAL A 1 85 ? 24.171 -18.607 19.045 1.00 42.44 85 VAL A O 1
ATOM 689 N N . PHE A 1 86 ? 22.968 -19.613 17.448 1.00 36.22 86 PHE A N 1
ATOM 690 C CA . PHE A 1 86 ? 22.345 -20.611 18.307 1.00 36.22 86 PHE A CA 1
ATOM 691 C C . PHE A 1 86 ? 22.891 -21.975 17.887 1.00 36.22 86 PHE A C 1
ATOM 693 O O . PHE A 1 86 ? 22.531 -22.506 16.839 1.00 36.22 86 PHE A O 1
ATOM 700 N N . HIS A 1 87 ? 23.777 -22.537 18.706 1.00 36.75 87 HIS A N 1
ATOM 701 C CA . HIS A 1 87 ? 24.003 -23.978 18.772 1.00 36.75 87 HIS A CA 1
ATOM 702 C C . HIS A 1 87 ? 23.764 -24.429 20.216 1.00 36.75 87 HIS A C 1
ATOM 704 O O . HIS A 1 87 ? 24.629 -24.373 21.081 1.00 36.75 87 HIS A O 1
ATOM 710 N N . SER A 1 88 ? 22.493 -24.749 20.454 1.00 40.03 88 SER A N 1
ATOM 711 C CA . SER A 1 88 ? 22.003 -26.020 20.993 1.00 40.03 88 SER A CA 1
ATOM 712 C C . SER A 1 88 ? 22.801 -26.687 22.120 1.00 40.03 88 SER A C 1
ATOM 714 O O . SER A 1 88 ? 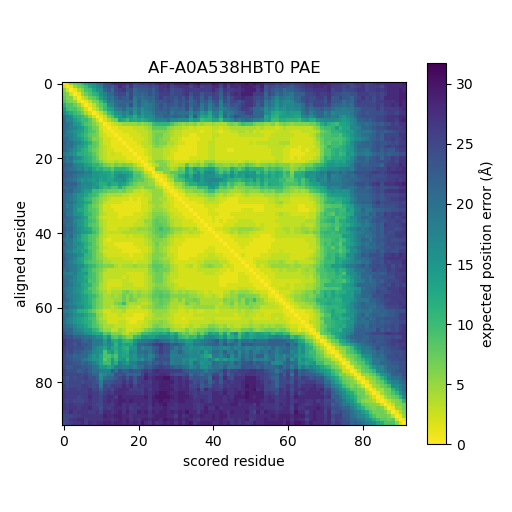23.827 -27.322 21.895 1.00 40.03 88 SER A O 1
ATOM 716 N N . HIS A 1 89 ? 22.214 -26.671 23.319 1.00 37.44 89 HIS A N 1
ATOM 717 C CA . HIS A 1 89 ? 22.419 -27.706 24.332 1.00 37.44 89 HIS A CA 1
ATOM 718 C C . HIS A 1 89 ? 21.886 -29.056 23.822 1.00 37.44 89 HIS A C 1
ATOM 720 O O . HIS A 1 89 ? 20.705 -29.164 23.490 1.00 37.44 89 HIS A O 1
ATOM 726 N N . VAL A 1 90 ? 22.724 -30.092 23.851 1.00 44.84 90 VAL A N 1
ATOM 727 C CA . VAL A 1 90 ? 22.302 -31.499 23.871 1.00 44.84 90 VAL A CA 1
ATOM 728 C C . VAL A 1 90 ? 22.631 -32.045 25.256 1.00 44.84 90 VAL A C 1
ATOM 730 O O . VAL A 1 90 ? 23.778 -31.985 25.692 1.00 44.84 90 VAL A O 1
ATOM 733 N N . ARG A 1 91 ? 21.607 -32.546 25.954 1.00 42.09 91 ARG A N 1
ATOM 734 C CA . ARG A 1 91 ? 21.765 -33.444 27.100 1.00 42.09 91 ARG A CA 1
ATOM 735 C C . ARG A 1 91 ? 21.968 -34.866 26.579 1.00 42.09 91 ARG A C 1
ATOM 737 O O . ARG A 1 91 ? 21.112 -35.321 25.822 1.00 42.09 91 ARG A O 1
ATOM 744 N N . VAL A 1 92 ? 23.008 -35.542 27.064 1.00 53.78 92 VAL A N 1
ATOM 745 C CA . VAL A 1 92 ? 23.010 -36.960 27.473 1.00 53.78 92 VAL A CA 1
ATOM 746 C C . VAL A 1 92 ? 23.897 -37.059 28.705 1.00 53.78 92 VAL A C 1
ATOM 748 O O . VAL A 1 92 ? 24.988 -36.450 28.664 1.00 53.78 92 VAL A O 1
#

Secondary structure (DSSP, 8-state):
----------SBPPPTT-EEEEE-TTT--EEEEEEEEE-SSEEEE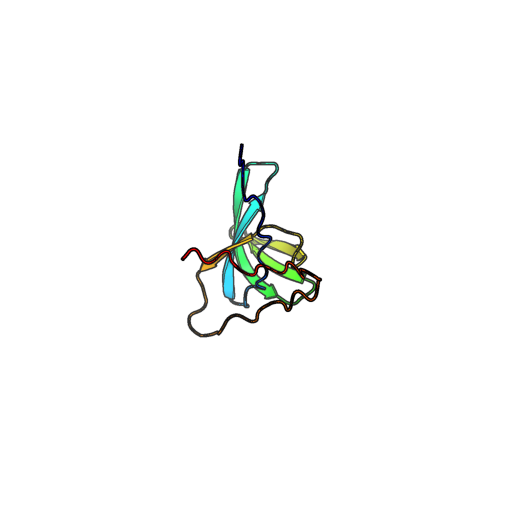EETTS-EEEEETTTS-EEEEE--TT----B-----------------

Nearest PDB structures (foldseek):
  7uwz-assembly1_A  TM=7.449E-01  e=1.168E-02  synthetic construct
  2xk0-assembly1_A  TM=7.593E-01  e=4.600E-02  Drosophila melanogaster
  6qdj-assembly1_A  TM=7.483E-01  e=1.147E-01  Caenorhabditis elegans
  8qyq-assembly2_B  TM=7.169E-01  e=2.551E-01  Bos taurus
  1fmv-assembly1_A  TM=5.833E-01  e=9.488E-01  Dictyostelium discoideum

Sequence (92 aa):
MERSNDALANAYIPSRGERIELAKSATGVRVRGTVFYADQLQILVKLDNGRSQSLRAGREAYRIIEYRRTHRPRLIEQRRAAEVVFHSHVRV

Solvent-accessible surface area (backbo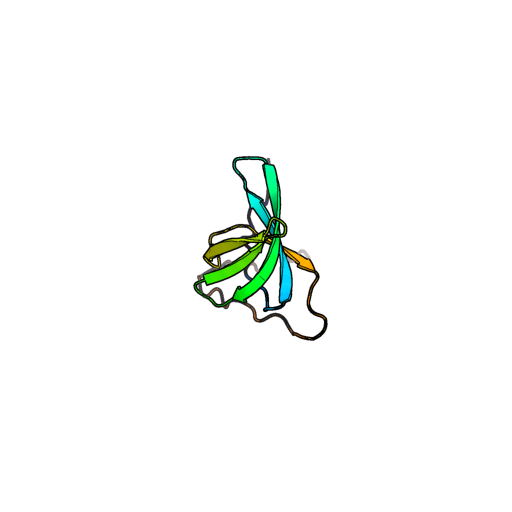ne atoms only — not comparable to full-atom values): 5960 Å² total; per-residue (Å²): 135,94,77,77,91,76,73,78,42,43,65,54,65,64,54,66,69,20,30,35,36,34,58,42,86,89,73,76,51,74,48,48,28,35,27,70,41,55,50,87,62,42,31,35,28,42,29,77,87,74,46,76,47,80,42,45,50,70,74,54,53,53,44,79,78,41,80,59,96,83,64,85,82,61,70,57,84,78,88,69,92,79,90,70,91,80,81,77,90,78,90,131

Foldseek 3Di:
DDDDPPDPLPQFKADAQFKKWFQPVVPRDIWIFGFHDTDQAWTWTQTPVRDIDIDGRSPGRMDTPGHDPPDDTDGNPPPDDDPDDDDDDDDD